Protein AF-A0A520EAV4-F1 (afdb_monomer_lite)

Structure (mmCIF, N/CA/C/O backbone):
data_AF-A0A520EAV4-F1
#
_entry.id   AF-A0A520EAV4-F1
#
loop_
_atom_site.group_PDB
_atom_site.id
_atom_site.type_symbol
_atom_site.label_atom_id
_atom_site.label_alt_id
_atom_site.label_comp_id
_atom_site.label_asym_id
_atom_site.label_entity_id
_atom_site.label_seq_id
_atom_site.pdbx_PDB_ins_code
_atom_site.Cartn_x
_atom_site.Cartn_y
_atom_site.Cartn_z
_atom_site.occupancy
_atom_site.B_iso_or_equiv
_atom_site.auth_seq_id
_atom_site.auth_comp_id
_atom_site.auth_asym_id
_atom_site.auth_atom_id
_atom_site.pdbx_PDB_model_num
ATOM 1 N N . MET A 1 1 ? 27.859 -7.052 -33.967 1.00 74.56 1 MET A N 1
ATOM 2 C CA . MET A 1 1 ? 26.378 -7.031 -34.036 1.00 74.56 1 MET A CA 1
ATOM 3 C C . MET A 1 1 ? 25.723 -7.873 -32.934 1.00 74.56 1 MET A C 1
ATOM 5 O O . MET A 1 1 ? 24.932 -7.326 -32.179 1.00 74.56 1 MET A O 1
ATOM 9 N N . LEU A 1 2 ? 26.085 -9.155 -32.770 1.00 87.81 2 LEU A N 1
ATOM 10 C CA . LEU A 1 2 ? 25.495 -10.058 -31.758 1.00 87.81 2 LEU A CA 1
ATOM 11 C C . LEU A 1 2 ? 25.690 -9.606 -30.296 1.00 87.81 2 LEU A C 1
ATOM 13 O O . LEU A 1 2 ? 24.775 -9.722 -29.490 1.00 87.81 2 LEU A O 1
ATOM 17 N N . LEU A 1 3 ? 26.847 -9.028 -29.964 1.00 89.19 3 LEU A N 1
ATOM 18 C CA . LEU A 1 3 ? 27.148 -8.566 -28.602 1.00 89.19 3 LEU A CA 1
ATOM 19 C C . LEU A 1 3 ? 26.248 -7.395 -28.158 1.00 89.19 3 LEU A C 1
ATOM 21 O O . LEU A 1 3 ? 25.833 -7.323 -27.007 1.00 89.19 3 LEU A O 1
ATOM 25 N N . ILE A 1 4 ? 25.877 -6.522 -29.099 1.00 91.44 4 ILE A N 1
ATOM 26 C CA . ILE A 1 4 ? 24.958 -5.400 -28.856 1.00 91.44 4 ILE A CA 1
ATOM 27 C C . ILE A 1 4 ? 23.531 -5.921 -28.643 1.00 91.44 4 ILE A C 1
ATOM 29 O O . ILE A 1 4 ? 22.857 -5.495 -27.709 1.00 91.44 4 ILE A O 1
ATOM 33 N N . LEU A 1 5 ? 23.091 -6.891 -29.455 1.00 91.25 5 LEU A N 1
ATOM 34 C CA . LEU A 1 5 ? 21.787 -7.545 -29.289 1.00 91.25 5 LEU A CA 1
ATOM 35 C C . LEU A 1 5 ? 21.658 -8.227 -27.920 1.00 91.25 5 LEU A C 1
ATOM 37 O O . LEU A 1 5 ? 20.616 -8.120 -27.279 1.00 91.25 5 LEU A O 1
ATOM 41 N N . PHE A 1 6 ? 22.726 -8.870 -27.444 1.00 93.19 6 PHE A N 1
ATOM 42 C CA . PHE A 1 6 ? 22.746 -9.516 -26.133 1.00 93.19 6 PHE A CA 1
ATOM 43 C C . PHE A 1 6 ? 22.601 -8.510 -24.978 1.00 93.19 6 PHE A C 1
ATOM 45 O O . PHE A 1 6 ? 21.809 -8.726 -24.062 1.00 93.19 6 PHE A O 1
ATOM 52 N N . ILE A 1 7 ? 23.295 -7.369 -25.050 1.00 91.94 7 ILE A N 1
ATOM 53 C CA . ILE A 1 7 ? 23.176 -6.295 -24.049 1.00 91.94 7 ILE A CA 1
ATOM 54 C C . ILE A 1 7 ? 21.756 -5.710 -24.038 1.00 91.94 7 ILE A C 1
ATOM 56 O O . ILE A 1 7 ? 21.169 -5.537 -22.969 1.00 91.94 7 ILE A O 1
ATOM 60 N N . ILE A 1 8 ? 21.172 -5.460 -25.214 1.00 92.94 8 ILE A N 1
ATOM 61 C CA . ILE A 1 8 ? 19.794 -4.961 -25.334 1.00 92.94 8 ILE A CA 1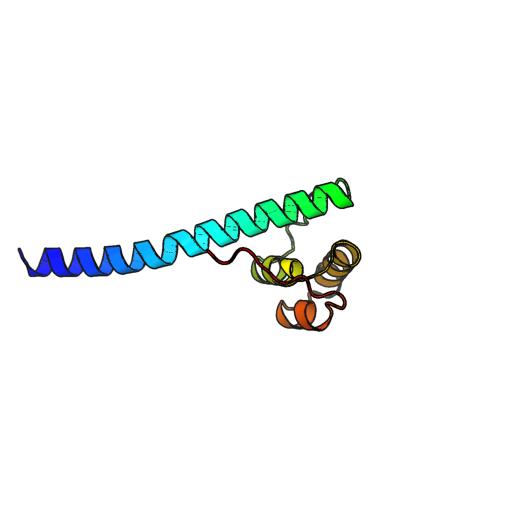
ATOM 62 C C . ILE A 1 8 ? 18.796 -5.965 -24.736 1.00 92.94 8 ILE A C 1
ATOM 64 O O . ILE A 1 8 ? 17.886 -5.558 -24.013 1.00 92.94 8 ILE A O 1
ATOM 68 N N . ALA A 1 9 ? 18.981 -7.267 -24.972 1.00 90.19 9 ALA A N 1
ATOM 69 C CA . ALA A 1 9 ? 18.121 -8.311 -24.415 1.00 90.19 9 ALA A CA 1
ATOM 70 C C . ALA A 1 9 ? 18.173 -8.363 -22.877 1.00 90.19 9 ALA A C 1
ATOM 72 O O . ALA A 1 9 ? 17.130 -8.487 -22.235 1.00 90.19 9 ALA A O 1
ATOM 73 N N . ILE A 1 10 ? 19.357 -8.202 -22.272 1.00 90.00 10 ILE A N 1
ATOM 74 C CA . ILE A 1 10 ? 19.508 -8.142 -20.807 1.00 90.00 10 ILE A CA 1
ATOM 75 C C . ILE A 1 10 ? 18.784 -6.919 -20.232 1.00 90.00 10 ILE A C 1
ATOM 77 O O . ILE A 1 10 ? 18.067 -7.036 -19.236 1.00 90.00 10 ILE A O 1
ATOM 81 N N . ILE A 1 11 ? 18.939 -5.753 -20.863 1.00 88.81 11 ILE A N 1
ATOM 82 C CA . ILE A 1 11 ? 18.275 -4.517 -20.429 1.00 88.81 11 ILE A CA 1
ATOM 83 C C . ILE A 1 11 ? 16.749 -4.660 -20.536 1.00 88.81 11 ILE A C 1
ATOM 85 O O . ILE A 1 11 ? 16.033 -4.329 -19.588 1.00 88.81 11 ILE A O 1
ATOM 89 N N . LEU A 1 12 ? 16.241 -5.205 -21.648 1.00 89.19 12 LEU A N 1
ATOM 90 C CA . LEU A 1 12 ? 14.811 -5.472 -21.832 1.00 89.19 12 LEU A CA 1
ATOM 91 C C . LEU A 1 12 ? 14.270 -6.438 -20.776 1.00 89.19 12 LEU A C 1
ATOM 93 O O . LEU A 1 12 ? 13.232 -6.159 -20.178 1.00 89.19 12 LEU A O 1
ATOM 97 N N . PHE A 1 13 ? 14.985 -7.529 -20.495 1.00 87.31 13 PHE A N 1
ATOM 98 C CA . PHE A 1 13 ? 14.594 -8.492 -19.466 1.00 87.31 13 PHE A CA 1
ATOM 99 C C . PHE A 1 13 ? 14.449 -7.832 -18.087 1.00 87.31 13 PHE A C 1
ATOM 101 O O . PHE A 1 13 ? 13.462 -8.055 -17.380 1.00 87.31 13 PHE A O 1
ATOM 108 N N . TRP A 1 14 ? 15.394 -6.961 -17.725 1.00 83.56 14 TRP A N 1
ATOM 109 C CA . TRP A 1 14 ? 15.325 -6.193 -16.483 1.00 83.56 14 TRP A CA 1
ATOM 110 C C . TRP A 1 14 ? 14.112 -5.261 -16.437 1.00 83.56 14 TRP A C 1
ATOM 112 O O . TRP A 1 14 ? 13.391 -5.231 -15.436 1.00 83.56 14 TRP A O 1
ATOM 122 N N . TYR A 1 15 ? 13.849 -4.523 -17.515 1.00 81.19 15 TYR A N 1
ATOM 123 C CA . TYR A 1 15 ? 12.731 -3.586 -17.561 1.00 81.19 15 TYR A CA 1
ATOM 124 C C . TYR A 1 15 ? 11.368 -4.280 -17.528 1.00 81.19 15 TYR A C 1
ATOM 126 O O . TYR A 1 15 ? 10.507 -3.872 -16.745 1.00 81.19 15 TYR A O 1
ATOM 134 N N . VAL A 1 16 ? 11.186 -5.356 -18.297 1.00 83.25 16 VAL A N 1
ATOM 135 C CA . VAL A 1 16 ? 9.937 -6.137 -18.320 1.00 83.25 16 VAL A CA 1
ATOM 136 C C . VAL A 1 16 ? 9.586 -6.666 -16.928 1.00 83.25 16 VAL A C 1
ATOM 138 O O . VAL A 1 16 ? 8.414 -6.712 -16.573 1.00 83.25 16 VAL A O 1
ATOM 141 N N . ARG A 1 17 ? 10.581 -6.987 -16.093 1.00 80.31 17 ARG A N 1
ATOM 142 C CA . ARG A 1 17 ? 10.345 -7.450 -14.718 1.00 80.31 17 ARG A CA 1
ATOM 143 C C . ARG A 1 17 ? 10.039 -6.322 -13.726 1.00 80.31 17 ARG A C 1
ATOM 145 O O . ARG A 1 17 ? 9.293 -6.530 -12.774 1.00 80.31 17 ARG A O 1
ATOM 152 N N . GLN A 1 18 ? 10.613 -5.133 -13.915 1.00 76.88 18 GLN A N 1
ATOM 153 C CA . GLN A 1 18 ? 10.507 -4.018 -12.960 1.00 76.88 18 GLN A CA 1
ATOM 154 C C . GLN A 1 18 ? 9.279 -3.125 -13.185 1.00 76.88 18 GLN A C 1
ATOM 156 O O . GLN A 1 18 ? 8.721 -2.581 -12.228 1.00 76.88 18 GLN A O 1
ATOM 161 N N . PHE A 1 19 ? 8.852 -2.943 -14.436 1.00 76.44 19 PHE A N 1
ATOM 162 C CA . PHE A 1 19 ? 7.718 -2.075 -14.765 1.00 76.44 19 PHE A CA 1
ATOM 163 C C . PHE A 1 19 ? 6.373 -2.537 -14.171 1.00 76.44 19 PHE A C 1
ATOM 165 O O . PHE A 1 19 ? 5.687 -1.687 -13.593 1.00 76.44 19 PHE A O 1
ATOM 172 N N . PRO A 1 20 ? 5.993 -3.831 -14.239 1.00 78.50 20 PRO A N 1
ATOM 173 C CA . PRO A 1 20 ? 4.712 -4.306 -13.717 1.00 78.50 20 PRO A CA 1
ATOM 174 C C . PRO A 1 20 ? 4.582 -4.105 -12.208 1.00 78.50 20 PRO A C 1
ATOM 176 O O . PRO A 1 20 ? 3.546 -3.647 -11.742 1.00 78.50 20 PRO A O 1
ATOM 179 N N . LEU A 1 21 ? 5.660 -4.340 -11.452 1.00 77.19 21 LEU A N 1
ATOM 180 C CA . LEU A 1 21 ? 5.683 -4.166 -9.994 1.00 77.19 21 LEU A CA 1
ATOM 181 C C . LEU A 1 21 ? 5.420 -2.707 -9.595 1.00 77.19 21 LEU A C 1
ATOM 183 O O . LEU A 1 21 ? 4.591 -2.418 -8.736 1.00 77.19 21 LEU A O 1
ATOM 187 N N . LYS A 1 22 ? 6.058 -1.755 -10.286 1.00 79.88 22 LYS A N 1
ATOM 188 C CA . LYS A 1 22 ? 5.828 -0.319 -10.053 1.00 79.88 22 LYS A CA 1
ATOM 189 C C . LYS A 1 22 ? 4.436 0.137 -10.490 1.00 79.88 22 LYS A C 1
ATOM 191 O O . LYS A 1 22 ? 3.915 1.117 -9.954 1.00 79.88 22 LYS A O 1
ATOM 196 N N . ALA A 1 23 ? 3.856 -0.501 -11.506 1.00 82.69 23 ALA A N 1
ATOM 197 C CA . ALA A 1 23 ? 2.478 -0.246 -11.906 1.00 82.69 23 ALA A CA 1
ATOM 198 C C . ALA A 1 23 ? 1.502 -0.779 -10.846 1.00 82.69 23 ALA A C 1
ATOM 200 O O . ALA A 1 23 ? 0.648 -0.013 -10.406 1.00 82.69 23 ALA A O 1
ATOM 201 N N . GLN A 1 24 ? 1.706 -2.005 -10.355 1.00 81.75 24 GLN A N 1
ATOM 202 C CA . GLN A 1 24 ? 0.925 -2.591 -9.262 1.00 81.75 24 GLN A CA 1
ATOM 203 C C . GLN A 1 24 ? 0.958 -1.728 -8.002 1.00 81.75 24 GLN A C 1
ATOM 205 O O . GLN A 1 24 ? -0.099 -1.393 -7.486 1.00 81.75 24 GLN A O 1
ATOM 210 N N . ASP A 1 25 ? 2.126 -1.264 -7.551 1.00 84.88 25 ASP A N 1
ATOM 211 C CA . ASP A 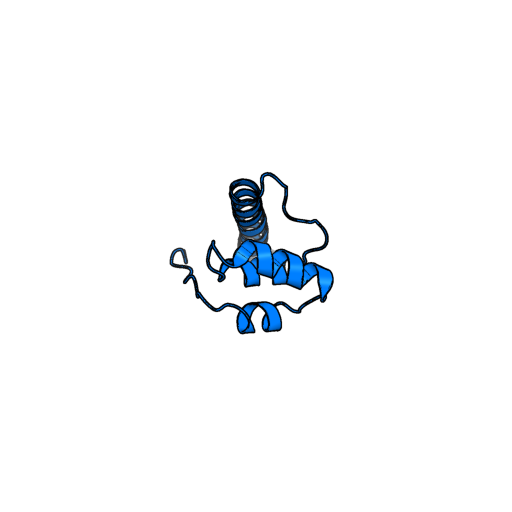1 25 ? 2.218 -0.395 -6.366 1.00 84.88 25 ASP A CA 1
ATOM 212 C C . ASP A 1 25 ? 1.368 0.882 -6.486 1.00 84.88 25 ASP A C 1
ATOM 214 O O . ASP A 1 25 ? 0.852 1.406 -5.496 1.00 84.88 25 ASP A O 1
ATOM 218 N N . ARG A 1 26 ? 1.251 1.427 -7.705 1.00 85.81 26 ARG A N 1
ATOM 219 C CA . ARG A 1 26 ? 0.417 2.606 -7.978 1.00 85.81 26 ARG A CA 1
ATOM 220 C C . ARG A 1 26 ? -1.066 2.255 -7.968 1.00 85.81 26 ARG A C 1
ATOM 222 O O . ARG A 1 26 ? -1.839 3.029 -7.412 1.00 85.81 26 ARG A O 1
ATOM 229 N N . VAL A 1 27 ? -1.432 1.111 -8.542 1.00 87.75 27 VAL A N 1
ATOM 230 C CA . VAL A 1 27 ? -2.805 0.588 -8.525 1.00 87.75 27 VAL A CA 1
ATOM 231 C C . VAL A 1 27 ? -3.248 0.312 -7.090 1.00 87.75 27 VAL A C 1
ATOM 233 O O . VAL A 1 27 ? -4.242 0.885 -6.666 1.00 87.75 27 VAL A O 1
ATOM 236 N N . ILE A 1 28 ? -2.446 -0.410 -6.298 1.00 86.50 28 ILE A N 1
ATOM 237 C CA . ILE A 1 28 ? -2.725 -0.692 -4.879 1.00 86.50 28 ILE A CA 1
ATOM 238 C C . ILE A 1 28 ? -2.956 0.610 -4.108 1.00 86.50 28 ILE A C 1
ATOM 240 O O . ILE A 1 28 ? -3.907 0.733 -3.344 1.00 86.50 28 ILE A O 1
ATOM 244 N N . ARG A 1 29 ? -2.114 1.630 -4.323 1.00 89.06 29 ARG A N 1
ATOM 245 C CA . ARG A 1 29 ? -2.313 2.931 -3.672 1.00 89.06 29 ARG A CA 1
ATOM 246 C C . ARG A 1 29 ? -3.629 3.593 -4.079 1.00 89.06 29 ARG A C 1
ATOM 248 O O . ARG A 1 29 ? -4.248 4.236 -3.238 1.00 89.06 29 ARG A O 1
ATOM 255 N N . ALA A 1 30 ? -4.020 3.501 -5.347 1.00 88.88 30 ALA A N 1
ATOM 256 C CA . ALA A 1 30 ? -5.271 4.076 -5.828 1.00 88.88 30 ALA A CA 1
ATOM 257 C C . ALA A 1 30 ? -6.491 3.331 -5.262 1.00 88.88 30 ALA A C 1
ATOM 259 O O . ALA A 1 30 ? -7.425 3.984 -4.804 1.00 88.88 30 ALA A O 1
ATOM 260 N N . GLU A 1 31 ? -6.447 1.998 -5.229 1.00 90.00 31 GLU A N 1
ATOM 261 C CA . GLU A 1 31 ? -7.489 1.135 -4.661 1.00 90.00 31 GLU A CA 1
ATOM 262 C C . GLU A 1 31 ? -7.683 1.390 -3.166 1.00 90.00 31 GLU A C 1
ATOM 264 O O . GLU A 1 31 ? -8.794 1.695 -2.737 1.00 90.00 31 GLU A O 1
ATOM 269 N N . GLU A 1 32 ? -6.605 1.364 -2.374 1.00 90.44 32 GLU A N 1
ATOM 270 C CA . GLU A 1 32 ? -6.696 1.639 -0.935 1.00 90.44 32 GLU A CA 1
ATOM 271 C C . GLU A 1 32 ? -7.146 3.078 -0.664 1.00 90.44 32 GLU A C 1
ATOM 273 O O . GLU A 1 32 ? -7.895 3.331 0.278 1.00 90.44 32 GLU A O 1
ATOM 278 N N . ASN A 1 33 ? -6.741 4.038 -1.501 1.00 90.69 33 ASN A N 1
ATOM 279 C CA . ASN A 1 33 ? -7.202 5.418 -1.380 1.00 90.69 33 ASN A CA 1
ATOM 280 C C . ASN A 1 33 ? -8.703 5.552 -1.655 1.00 90.69 33 ASN A C 1
ATOM 282 O O . ASN A 1 33 ? -9.392 6.267 -0.931 1.00 90.69 33 ASN A O 1
ATOM 286 N N . LEU A 1 34 ? -9.216 4.845 -2.663 1.00 90.56 34 LEU A N 1
ATOM 287 C CA . LEU A 1 34 ? -10.645 4.791 -2.957 1.00 90.56 34 LEU A CA 1
ATOM 288 C C . LEU A 1 34 ? -11.413 4.113 -1.819 1.00 90.56 34 LEU A C 1
ATOM 290 O O . LEU A 1 34 ? -12.442 4.627 -1.390 1.00 90.56 34 LEU A O 1
ATOM 294 N N . ARG A 1 35 ? -10.888 3.009 -1.281 1.00 89.94 35 ARG A N 1
ATOM 295 C CA . ARG A 1 35 ? -11.456 2.308 -0.123 1.00 89.94 35 ARG A CA 1
ATOM 296 C C . ARG A 1 35 ? -11.535 3.217 1.104 1.00 89.94 35 ARG A C 1
ATOM 298 O O . ARG A 1 35 ? -12.597 3.340 1.707 1.00 89.94 35 ARG A O 1
ATOM 305 N N . TYR A 1 36 ? -10.446 3.910 1.437 1.00 90.62 36 TYR A N 1
ATOM 306 C CA . TYR A 1 36 ? -10.418 4.867 2.547 1.00 90.62 36 TYR A CA 1
ATOM 307 C C . TYR A 1 36 ? -11.402 6.020 2.332 1.00 90.62 36 TYR A C 1
ATOM 309 O O . TYR A 1 36 ? -12.115 6.404 3.260 1.00 90.62 36 TYR A O 1
ATOM 317 N N . TYR A 1 37 ? -11.497 6.519 1.099 1.00 90.88 37 TYR A N 1
ATOM 318 C CA . TYR A 1 37 ? -12.451 7.557 0.727 1.00 90.88 37 TYR A CA 1
ATOM 319 C C . TYR A 1 37 ? -13.902 7.090 0.854 1.00 90.88 37 TYR A C 1
ATOM 321 O O . TYR A 1 37 ? -14.727 7.820 1.393 1.00 90.88 37 TYR A O 1
ATOM 329 N N . SER A 1 38 ? -14.212 5.859 0.448 1.00 89.44 38 SER A N 1
ATOM 330 C CA . SER A 1 38 ? -15.551 5.284 0.599 1.00 89.44 38 SER A CA 1
ATOM 331 C C . SER A 1 38 ? -15.967 5.121 2.063 1.00 89.44 38 SER A C 1
ATOM 333 O O . SER A 1 38 ? -17.153 5.217 2.361 1.00 89.44 38 SER A O 1
ATOM 335 N N . LEU A 1 39 ? -15.016 4.858 2.967 1.00 87.75 39 LEU A N 1
ATOM 336 C CA . LEU A 1 39 ? -15.290 4.638 4.391 1.00 87.75 39 LEU A CA 1
ATOM 337 C C . LEU A 1 39 ? -15.332 5.939 5.206 1.00 87.75 39 LEU A C 1
ATOM 339 O O . LEU A 1 39 ? -16.100 6.043 6.156 1.00 87.75 39 LEU A O 1
ATOM 343 N N . THR A 1 40 ? -14.505 6.929 4.862 1.00 88.75 40 THR A N 1
ATOM 344 C CA . THR A 1 40 ? -14.310 8.142 5.685 1.00 88.75 40 THR A CA 1
ATOM 345 C C . THR A 1 40 ? -14.711 9.447 4.999 1.00 88.75 40 THR A C 1
ATOM 347 O O . THR A 1 40 ? -14.760 10.492 5.647 1.00 88.75 40 THR A O 1
ATOM 350 N N . GLY A 1 41 ? -14.936 9.425 3.683 1.00 88.12 41 GLY A N 1
ATOM 351 C CA . GLY A 1 41 ? -15.118 10.622 2.857 1.00 88.12 41 GLY A CA 1
ATOM 352 C C . GLY A 1 41 ? -13.847 11.461 2.672 1.00 88.12 41 GLY A C 1
ATOM 353 O O . GLY A 1 41 ? -13.914 12.565 2.132 1.00 88.12 41 GLY A O 1
ATOM 354 N N . LYS A 1 42 ? -12.682 10.979 3.128 1.00 87.75 42 LYS A N 1
ATOM 355 C CA . LYS A 1 42 ? -11.395 11.684 3.046 1.00 87.75 42 LYS A CA 1
ATOM 356 C C . LYS A 1 42 ? -10.391 10.895 2.223 1.00 87.75 42 LYS A C 1
ATOM 358 O O . LYS A 1 42 ? -10.474 9.680 2.102 1.00 87.75 42 LYS A O 1
ATOM 363 N N . PHE A 1 43 ? -9.423 11.597 1.645 1.00 87.12 43 PHE A N 1
ATOM 364 C CA . PHE A 1 43 ? -8.315 10.937 0.965 1.00 87.12 43 PHE A CA 1
ATOM 365 C C . PHE A 1 43 ? -7.328 10.341 1.962 1.00 87.12 43 PHE A C 1
ATOM 367 O O . PHE A 1 43 ? -7.120 10.868 3.056 1.00 87.12 43 PHE A O 1
ATOM 374 N N . LEU A 1 44 ? -6.691 9.257 1.535 1.00 87.69 44 LEU A N 1
ATOM 375 C CA . LEU A 1 44 ? -5.704 8.529 2.305 1.00 87.69 44 LEU A CA 1
ATOM 376 C C . LEU A 1 44 ? -4.490 9.440 2.570 1.00 87.69 44 LEU A C 1
ATOM 378 O O . LEU A 1 44 ? -3.951 10.056 1.637 1.00 87.69 44 LEU A O 1
ATOM 382 N N . PRO A 1 45 ? -4.068 9.574 3.835 1.00 86.31 45 PRO A N 1
ATOM 383 C CA . PRO A 1 45 ? -3.073 10.556 4.240 1.00 86.31 45 PRO A CA 1
ATOM 384 C C . PRO A 1 45 ? -1.729 10.319 3.551 1.00 86.31 45 PRO A C 1
ATOM 386 O O . PRO A 1 45 ? -1.248 9.193 3.407 1.00 86.31 45 PRO A O 1
ATOM 389 N N . ARG A 1 46 ? -1.095 11.413 3.113 1.00 84.94 46 ARG A N 1
ATOM 390 C CA . ARG A 1 46 ? 0.160 11.368 2.339 1.00 84.94 46 ARG A CA 1
ATOM 391 C C . ARG A 1 46 ? 1.368 10.902 3.154 1.00 84.94 46 ARG A C 1
ATOM 393 O O . ARG A 1 46 ? 2.381 10.549 2.558 1.00 84.94 46 ARG A O 1
ATOM 400 N N . GLU A 1 47 ? 1.240 10.896 4.475 1.00 86.62 47 GLU A N 1
ATOM 401 C CA . GLU A 1 47 ? 2.252 10.468 5.445 1.00 86.62 47 GLU A CA 1
ATOM 402 C C . GLU A 1 47 ? 2.507 8.954 5.396 1.00 86.62 47 GLU A C 1
ATOM 404 O O . GLU A 1 47 ? 3.594 8.496 5.750 1.00 86.62 47 GLU A O 1
ATOM 409 N N . LEU A 1 48 ? 1.544 8.174 4.889 1.00 87.62 48 LEU A N 1
ATOM 410 C CA . LEU A 1 48 ? 1.687 6.731 4.748 1.00 87.62 48 LEU A CA 1
ATOM 411 C C . LEU A 1 48 ? 2.676 6.361 3.636 1.00 87.62 48 LEU A C 1
ATOM 413 O O . LEU A 1 48 ? 2.557 6.742 2.464 1.00 87.62 48 LEU A O 1
ATOM 417 N N . ARG A 1 49 ? 3.651 5.533 4.007 1.00 88.88 49 ARG A N 1
ATOM 418 C CA . ARG A 1 49 ? 4.620 4.922 3.096 1.00 88.88 49 ARG A CA 1
ATOM 419 C C . ARG A 1 49 ? 3.940 3.835 2.268 1.00 88.88 49 ARG A C 1
ATOM 421 O O . ARG A 1 49 ? 3.060 3.127 2.749 1.00 88.88 49 ARG A O 1
ATOM 428 N N . LYS A 1 50 ? 4.424 3.609 1.042 1.00 87.62 50 LYS A N 1
ATOM 429 C CA . LYS A 1 50 ? 3.900 2.549 0.154 1.00 87.62 50 LYS A CA 1
ATOM 430 C C . LYS A 1 50 ? 3.869 1.171 0.824 1.00 87.62 50 LYS A C 1
ATOM 432 O O . LYS A 1 50 ? 2.885 0.457 0.701 1.00 87.62 50 LYS A O 1
ATOM 437 N N . SER A 1 51 ? 4.912 0.823 1.577 1.00 87.69 51 SER A N 1
ATOM 438 C CA . SER A 1 51 ? 4.987 -0.452 2.298 1.00 87.69 51 SER A CA 1
ATOM 439 C C . SER A 1 51 ? 3.917 -0.599 3.385 1.00 87.69 51 SER A C 1
ATOM 441 O O . SER A 1 51 ? 3.426 -1.705 3.595 1.00 87.69 51 SER A O 1
ATOM 443 N N . GLN A 1 52 ? 3.534 0.496 4.052 1.00 90.12 52 GLN A N 1
ATOM 444 C CA . GLN A 1 52 ? 2.438 0.503 5.024 1.00 90.12 52 GLN A CA 1
ATOM 445 C C . GLN A 1 52 ? 1.090 0.334 4.316 1.00 90.12 52 GLN A C 1
ATOM 447 O O . GLN A 1 52 ? 0.285 -0.473 4.756 1.00 90.12 52 GLN A O 1
ATOM 452 N N . ILE A 1 53 ? 0.875 1.010 3.182 1.00 90.19 53 ILE A N 1
ATOM 453 C CA . ILE A 1 53 ? -0.349 0.867 2.370 1.00 90.19 53 ILE A CA 1
ATOM 454 C C . ILE A 1 53 ? -0.527 -0.589 1.908 1.00 90.19 53 ILE A C 1
ATOM 456 O O . ILE A 1 53 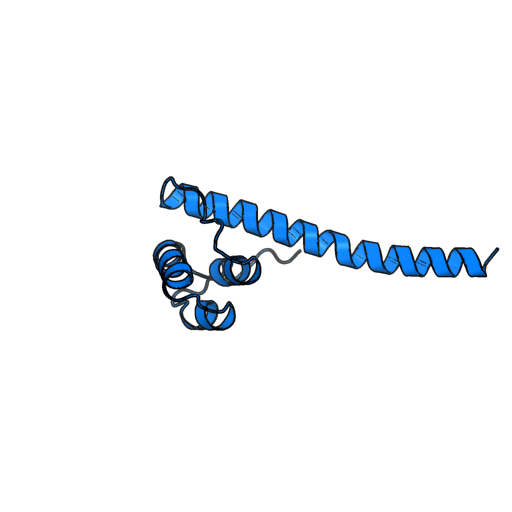? -1.594 -1.170 2.075 1.00 90.19 53 ILE A O 1
ATOM 460 N N . ILE A 1 54 ? 0.545 -1.221 1.419 1.00 88.62 54 ILE A N 1
ATOM 461 C CA . ILE A 1 54 ? 0.530 -2.639 1.024 1.00 88.62 54 ILE A CA 1
ATOM 462 C C . ILE A 1 54 ? 0.223 -3.556 2.223 1.00 88.62 54 ILE A C 1
ATOM 464 O O . ILE A 1 54 ? -0.419 -4.591 2.058 1.00 88.62 54 ILE A O 1
ATOM 468 N N . ALA A 1 55 ? 0.676 -3.208 3.432 1.00 90.38 55 ALA A N 1
ATOM 469 C CA . ALA A 1 55 ? 0.338 -3.953 4.644 1.00 90.38 55 ALA A CA 1
ATOM 470 C C . ALA A 1 55 ? -1.136 -3.778 5.045 1.00 90.38 55 ALA A C 1
ATOM 472 O O . ALA A 1 55 ? -1.789 -4.767 5.370 1.00 90.38 55 ALA A O 1
ATOM 473 N N . LEU A 1 56 ? -1.660 -2.552 4.968 1.00 90.50 56 LEU A N 1
ATOM 474 C CA . LEU A 1 56 ? -3.048 -2.216 5.294 1.00 90.50 56 LEU A CA 1
ATOM 475 C C . LEU A 1 56 ? -4.058 -2.898 4.362 1.00 90.50 56 LEU A C 1
ATOM 477 O O . LEU A 1 56 ? -5.158 -3.217 4.809 1.00 90.50 56 LEU A O 1
ATOM 481 N N . ARG A 1 57 ? -3.680 -3.219 3.118 1.00 89.25 57 ARG A N 1
ATOM 482 C CA . ARG A 1 57 ? -4.528 -3.991 2.190 1.00 89.25 57 ARG A CA 1
ATOM 483 C C . ARG A 1 57 ? -5.041 -5.309 2.786 1.00 89.25 57 ARG A C 1
ATOM 485 O O . ARG A 1 57 ? -6.131 -5.755 2.449 1.00 89.25 57 ARG A O 1
ATOM 492 N N . PHE A 1 58 ? -4.269 -5.937 3.675 1.00 88.50 58 PHE A N 1
ATOM 493 C CA . PHE A 1 58 ? -4.649 -7.206 4.308 1.00 88.50 58 PHE A CA 1
ATOM 494 C C . PHE A 1 58 ? -5.598 -7.047 5.503 1.00 88.50 58 PHE A C 1
ATOM 496 O O . PHE A 1 58 ? -6.057 -8.053 6.035 1.00 88.50 58 PHE A O 1
ATOM 503 N N . SER A 1 59 ? -5.889 -5.820 5.936 1.00 90.81 59 SER A N 1
ATOM 504 C CA . SER A 1 59 ? -6.843 -5.565 7.021 1.00 90.81 59 SER A CA 1
ATOM 505 C C . SER A 1 59 ? -8.290 -5.574 6.529 1.00 90.81 59 SER A C 1
ATOM 507 O O . SER A 1 59 ? -8.558 -5.219 5.377 1.00 90.81 59 SER A O 1
ATOM 509 N N . GLY A 1 60 ? -9.226 -5.971 7.393 1.00 87.00 60 GLY A N 1
ATOM 510 C CA . GLY A 1 60 ? -10.666 -5.897 7.126 1.00 87.00 60 GLY A CA 1
ATOM 511 C C . GLY A 1 60 ? -11.193 -4.456 7.105 1.00 87.00 60 GLY A C 1
ATOM 512 O O . GLY A 1 60 ? -10.572 -3.557 7.663 1.00 87.00 60 GLY A O 1
ATOM 513 N N . ASP A 1 61 ? -12.338 -4.218 6.454 1.00 84.94 61 ASP A N 1
ATOM 514 C CA . ASP A 1 61 ? -12.905 -2.863 6.277 1.00 84.94 61 ASP A CA 1
ATOM 515 C C . ASP A 1 61 ? -13.243 -2.171 7.610 1.00 84.94 61 ASP A C 1
ATOM 517 O O . ASP A 1 61 ? -13.076 -0.960 7.730 1.00 84.94 61 ASP A O 1
ATOM 521 N N . GLU A 1 62 ? -13.644 -2.945 8.621 1.00 85.19 62 GLU A N 1
ATOM 522 C CA . GLU A 1 62 ? -14.027 -2.450 9.951 1.00 85.19 62 GLU A CA 1
ATOM 523 C C . GLU A 1 62 ? -12.843 -1.871 10.743 1.00 85.19 62 GLU A C 1
ATOM 525 O O . GLU A 1 62 ? -12.991 -0.870 11.437 1.00 85.19 62 GLU A O 1
ATOM 530 N N . GLU A 1 63 ? -11.654 -2.471 10.627 1.00 88.62 63 GLU A N 1
ATOM 531 C CA . GLU A 1 63 ? -10.452 -2.056 11.371 1.00 88.62 63 GLU A CA 1
ATOM 532 C C . GLU A 1 63 ? -9.489 -1.195 10.538 1.00 88.62 63 GLU A C 1
ATOM 534 O O . GLU A 1 63 ? -8.555 -0.602 11.078 1.00 88.62 63 GLU A O 1
ATOM 539 N N . PHE A 1 64 ? -9.711 -1.098 9.224 1.00 89.44 64 PHE A N 1
ATOM 540 C CA . PHE A 1 64 ? -8.825 -0.404 8.290 1.00 89.44 64 PHE A CA 1
ATOM 541 C C . PHE A 1 64 ? -8.616 1.071 8.655 1.00 89.44 64 PHE A C 1
ATOM 543 O O . PHE A 1 64 ? -7.478 1.538 8.709 1.00 89.44 64 PHE A O 1
ATOM 550 N N . VAL A 1 65 ? -9.696 1.804 8.946 1.00 89.69 65 VAL A N 1
ATOM 551 C CA . VAL A 1 65 ? -9.621 3.238 9.282 1.00 89.69 65 VAL A CA 1
ATOM 552 C C . VAL A 1 65 ? -8.870 3.457 10.598 1.00 89.69 65 VAL A C 1
ATOM 554 O O . VAL A 1 65 ? -7.991 4.314 10.671 1.00 89.69 65 VAL A O 1
ATOM 557 N N . GLU A 1 66 ? -9.147 2.641 11.618 1.00 91.06 66 GLU A N 1
ATOM 558 C CA . GLU A 1 66 ? -8.441 2.728 12.900 1.00 91.06 66 GLU A CA 1
ATOM 559 C C . GLU A 1 66 ? -6.953 2.379 12.770 1.00 91.06 66 GLU A C 1
ATOM 561 O O . GLU A 1 66 ? -6.102 3.021 13.393 1.00 91.06 66 GLU A O 1
ATOM 566 N N . LEU A 1 67 ? -6.616 1.367 11.964 1.00 90.44 67 LEU A N 1
ATOM 567 C CA . LEU A 1 67 ? -5.232 0.970 11.708 1.00 90.44 67 LEU A CA 1
ATOM 568 C C . LEU A 1 67 ? -4.469 2.033 10.917 1.00 90.44 67 LEU A C 1
ATOM 570 O O . LEU A 1 67 ? -3.290 2.245 11.194 1.00 90.44 67 LEU A O 1
ATOM 574 N N . VAL A 1 68 ? -5.124 2.731 9.985 1.00 90.56 68 VAL A N 1
ATOM 575 C CA . VAL A 1 68 ? -4.554 3.896 9.289 1.00 90.56 68 VAL A CA 1
ATOM 576 C C . VAL A 1 68 ? -4.175 4.984 10.293 1.00 90.56 68 VAL A C 1
ATOM 578 O O . VAL A 1 68 ? -3.026 5.431 10.305 1.00 90.56 68 VAL A O 1
ATOM 581 N N . ASP A 1 69 ? -5.091 5.354 11.188 1.00 90.19 69 ASP A N 1
ATOM 582 C CA . ASP A 1 69 ? -4.835 6.389 12.193 1.00 90.19 69 ASP A CA 1
ATOM 583 C C . ASP A 1 69 ? -3.721 5.987 13.170 1.00 90.19 69 ASP A C 1
ATOM 585 O O . ASP A 1 69 ? -2.859 6.804 13.509 1.00 90.19 69 ASP A O 1
ATOM 589 N N . LYS A 1 70 ? -3.687 4.719 13.599 1.00 90.31 70 LYS A N 1
ATOM 590 C CA . LYS A 1 70 ? -2.602 4.184 14.440 1.00 90.31 70 LYS A CA 1
ATOM 591 C C . LYS A 1 70 ? -1.267 4.154 13.702 1.00 90.31 70 LYS A C 1
ATOM 593 O O . LYS A 1 70 ? -0.244 4.504 14.286 1.00 90.31 70 LYS A O 1
ATOM 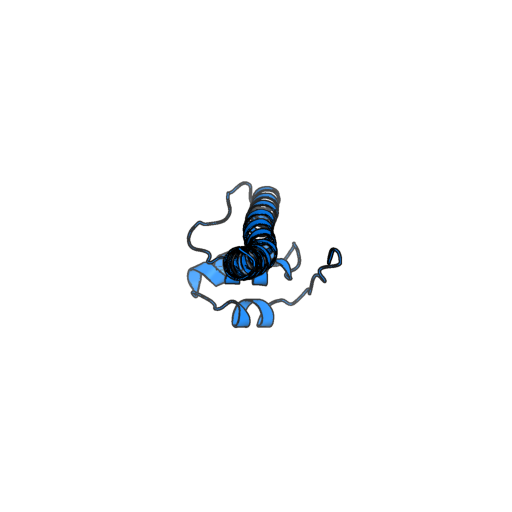598 N N . ALA A 1 71 ? -1.262 3.771 12.426 1.00 90.50 71 ALA A N 1
ATOM 599 C CA . ALA A 1 71 ? -0.050 3.725 11.616 1.00 90.50 71 ALA A CA 1
ATOM 600 C C . ALA A 1 71 ? 0.596 5.107 11.477 1.00 90.50 71 ALA A C 1
ATOM 602 O O . ALA A 1 71 ? 1.822 5.204 11.512 1.00 90.50 71 ALA A O 1
ATOM 603 N N . ILE A 1 72 ? -0.218 6.160 11.386 1.00 88.81 72 ILE A N 1
ATOM 604 C CA . ILE A 1 72 ? 0.242 7.550 11.335 1.00 88.81 72 ILE A CA 1
ATOM 605 C C . ILE A 1 72 ? 0.724 8.015 12.708 1.00 88.81 72 ILE A C 1
ATOM 607 O O . ILE A 1 72 ? 1.866 8.450 12.844 1.00 88.81 72 ILE A O 1
ATOM 611 N N . LYS A 1 73 ? -0.117 7.882 13.743 1.00 89.56 73 LYS A N 1
ATOM 612 C CA . LYS A 1 73 ? 0.184 8.385 15.093 1.00 89.56 73 LYS A CA 1
ATOM 613 C C . LYS A 1 73 ? 1.399 7.710 15.723 1.00 89.56 73 LYS A C 1
ATOM 615 O O . LYS A 1 73 ? 2.192 8.372 16.382 1.00 89.56 73 LYS A O 1
ATOM 620 N N . SER A 1 74 ? 1.541 6.401 15.534 1.00 87.94 74 SER A N 1
ATOM 621 C CA . SER A 1 74 ? 2.608 5.598 16.144 1.00 87.94 74 SER A CA 1
ATOM 622 C C . SER A 1 74 ? 3.739 5.255 15.173 1.00 87.94 74 SER A C 1
ATOM 624 O O . SER A 1 74 ? 4.641 4.510 15.546 1.00 87.94 74 SER A O 1
ATOM 626 N N . ASN A 1 75 ? 3.703 5.782 13.943 1.00 85.44 75 ASN A N 1
ATOM 627 C CA . ASN A 1 75 ? 4.710 5.557 12.900 1.00 85.44 75 ASN A CA 1
ATOM 628 C C . ASN A 1 75 ? 5.054 4.062 12.708 1.00 85.44 75 ASN A C 1
ATOM 630 O O . ASN A 1 75 ? 6.220 3.669 12.632 1.00 85.44 75 ASN A O 1
ATOM 634 N N . LEU A 1 76 ? 4.014 3.219 12.686 1.00 89.25 76 LEU A N 1
ATOM 635 C CA . LEU A 1 76 ? 4.142 1.758 12.704 1.00 89.25 76 LEU A CA 1
ATOM 636 C C . LEU A 1 76 ? 4.844 1.238 11.452 1.00 89.25 76 LEU A C 1
ATOM 638 O O . LEU A 1 76 ? 4.589 1.704 10.341 1.00 89.25 76 LEU A O 1
ATOM 642 N N . THR A 1 77 ? 5.674 0.206 11.580 1.00 90.56 77 THR A N 1
ATOM 643 C CA . THR A 1 77 ? 6.256 -0.422 10.391 1.00 90.56 77 THR A CA 1
ATOM 644 C C . THR A 1 77 ? 5.232 -1.317 9.688 1.00 90.56 77 THR A C 1
ATOM 646 O O . THR A 1 77 ? 4.251 -1.769 10.275 1.00 90.56 77 THR A O 1
ATOM 649 N N . ALA A 1 78 ? 5.465 -1.636 8.411 1.00 88.94 78 ALA A N 1
ATOM 650 C CA . ALA A 1 78 ? 4.605 -2.554 7.654 1.00 88.94 78 ALA A CA 1
ATOM 651 C C . ALA A 1 78 ? 4.459 -3.938 8.323 1.00 88.94 78 ALA A C 1
ATOM 653 O O . ALA A 1 78 ? 3.443 -4.609 8.147 1.00 88.94 78 ALA A O 1
ATOM 654 N N . LYS A 1 79 ? 5.471 -4.366 9.090 1.00 89.56 79 LYS A N 1
ATOM 655 C CA . LYS A 1 79 ? 5.437 -5.613 9.859 1.00 89.56 79 LYS A CA 1
ATOM 656 C C . LYS A 1 79 ? 4.494 -5.493 11.056 1.00 89.56 79 LYS A C 1
ATOM 658 O O . LYS A 1 79 ? 3.683 -6.389 11.265 1.00 89.56 79 LYS A O 1
ATOM 663 N N . ASP A 1 80 ? 4.565 -4.378 11.776 1.00 90.56 80 ASP A N 1
ATOM 664 C CA . ASP A 1 80 ? 3.718 -4.128 12.946 1.00 90.56 80 ASP A CA 1
ATOM 665 C C . ASP A 1 80 ? 2.251 -3.991 12.546 1.00 90.56 80 ASP A C 1
ATOM 667 O O . ASP A 1 80 ? 1.383 -4.544 13.212 1.00 90.56 80 ASP A O 1
ATOM 671 N N . ILE A 1 81 ? 1.977 -3.332 11.413 1.00 90.25 81 ILE A N 1
ATOM 672 C CA . ILE A 1 81 ? 0.623 -3.240 10.853 1.00 90.25 81 ILE A CA 1
ATOM 673 C C . ILE A 1 81 ? 0.067 -4.642 10.605 1.00 90.25 81 ILE A C 1
ATOM 675 O O . ILE A 1 81 ? -1.010 -4.955 11.094 1.00 90.25 81 ILE A O 1
ATOM 679 N N . LYS A 1 82 ? 0.819 -5.515 9.917 1.00 88.94 82 LYS A N 1
ATOM 680 C CA . LYS A 1 82 ? 0.387 -6.901 9.661 1.00 88.94 82 LYS A CA 1
ATOM 681 C C . LYS A 1 82 ? 0.163 -7.702 10.942 1.00 88.94 82 LYS A C 1
ATOM 683 O O . LYS A 1 82 ? -0.730 -8.537 10.963 1.00 88.94 82 LYS A O 1
ATOM 688 N N . ALA A 1 83 ? 0.959 -7.463 11.983 1.00 88.94 83 ALA A N 1
ATOM 689 C CA . ALA A 1 83 ? 0.800 -8.131 13.273 1.00 88.94 83 ALA A CA 1
ATOM 690 C C . ALA A 1 83 ? -0.446 -7.658 14.045 1.00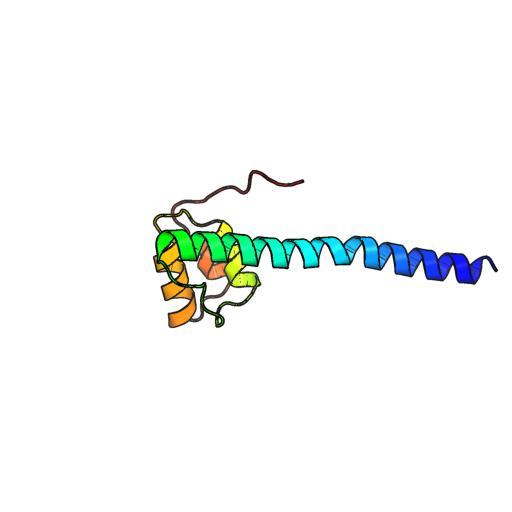 88.94 83 ALA A C 1
ATOM 692 O O . ALA A 1 83 ? -0.949 -8.393 14.888 1.00 88.94 83 ALA A O 1
ATOM 693 N N . GLN A 1 84 ? -0.934 -6.446 13.769 1.00 89.00 84 GLN A N 1
ATOM 694 C CA . GLN A 1 84 ? -2.116 -5.868 14.415 1.00 89.00 84 GLN A CA 1
ATOM 695 C C . GLN A 1 84 ? -3.431 -6.151 13.675 1.00 89.00 84 GLN A C 1
A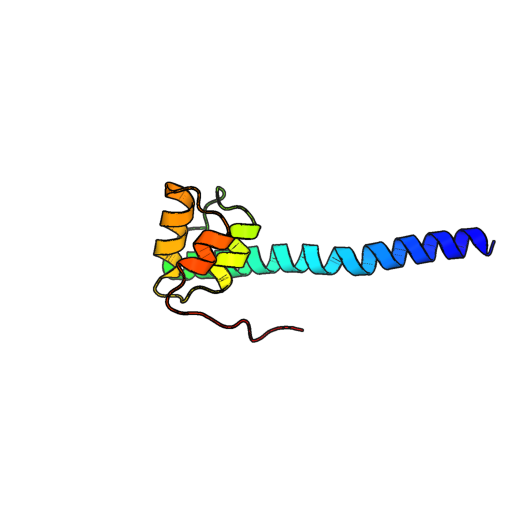TOM 697 O O . GLN A 1 84 ? -4.489 -5.869 14.233 1.00 89.00 84 GLN A O 1
ATOM 702 N N . VAL A 1 85 ? -3.382 -6.703 12.456 1.00 88.88 85 VAL A N 1
ATOM 703 C CA . VAL A 1 85 ? -4.576 -7.108 11.697 1.00 88.88 85 VAL A CA 1
ATOM 704 C C . VAL A 1 85 ? -5.293 -8.236 12.433 1.00 88.88 85 VAL A C 1
ATOM 706 O O . VAL A 1 85 ? -4.724 -9.314 12.613 1.00 88.88 85 VAL A O 1
ATOM 709 N N . LYS A 1 86 ? -6.548 -8.009 12.834 1.00 86.94 86 LYS A N 1
ATOM 710 C CA . LYS A 1 86 ? -7.384 -9.041 13.462 1.00 86.94 86 LYS A CA 1
ATOM 711 C C . LYS A 1 86 ? -8.193 -9.810 12.430 1.00 86.94 86 LYS A C 1
ATOM 713 O O . LYS A 1 86 ? -8.319 -11.027 12.545 1.00 86.94 86 LYS A O 1
ATOM 718 N N . ASN A 1 87 ? -8.734 -9.116 11.432 1.00 85.38 87 ASN A N 1
ATOM 719 C CA . ASN A 1 87 ? -9.529 -9.720 10.375 1.00 85.38 87 ASN A CA 1
ATOM 720 C C . ASN A 1 87 ? -8.715 -9.747 9.080 1.00 85.38 87 ASN A C 1
ATOM 722 O O . ASN A 1 87 ? -8.646 -8.770 8.333 1.00 85.38 87 ASN A O 1
ATOM 726 N N . TRP A 1 88 ? -8.050 -10.879 8.844 1.00 86.69 88 TRP A N 1
ATOM 727 C CA . TRP A 1 88 ? -7.160 -11.028 7.701 1.00 86.69 88 TRP A CA 1
ATOM 728 C C . TRP A 1 88 ? -7.943 -11.192 6.398 1.00 86.69 88 TRP A C 1
ATOM 730 O O . TRP A 1 88 ? -8.528 -12.241 6.120 1.00 86.69 88 TRP A O 1
ATOM 740 N N . ARG A 1 89 ? -7.866 -10.177 5.541 1.00 83.06 89 ARG A N 1
ATOM 741 C CA . ARG A 1 89 ? -8.392 -10.218 4.180 1.00 83.06 89 ARG A CA 1
ATOM 742 C C . ARG A 1 89 ? -7.349 -10.826 3.247 1.00 83.06 89 ARG A C 1
ATOM 744 O O . ARG A 1 89 ? -6.342 -10.198 2.912 1.00 83.06 89 ARG A O 1
ATOM 751 N N . ALA A 1 90 ? -7.581 -12.064 2.817 1.00 75.06 90 ALA A N 1
ATOM 752 C CA . ALA A 1 90 ? -6.731 -12.696 1.817 1.00 75.06 90 ALA A CA 1
ATOM 753 C C . ALA A 1 90 ? -6.850 -11.973 0.464 1.00 75.06 90 ALA A C 1
ATOM 755 O O . ALA A 1 90 ? -7.938 -11.626 0.007 1.00 75.06 90 ALA A O 1
ATOM 756 N N . ASP A 1 91 ? -5.704 -11.753 -0.176 1.00 68.38 91 ASP A N 1
ATOM 757 C CA . ASP A 1 91 ? -5.655 -11.255 -1.545 1.00 68.38 91 ASP A CA 1
ATOM 758 C C . ASP A 1 91 ? -5.878 -12.416 -2.516 1.00 68.38 91 ASP A C 1
ATOM 760 O O . ASP A 1 91 ? -4.963 -13.209 -2.760 1.00 68.38 91 ASP A O 1
ATOM 764 N N . TYR A 1 92 ? -7.108 -12.534 -3.013 1.00 63.78 92 TYR A N 1
ATOM 765 C CA . TYR A 1 92 ? -7.512 -13.584 -3.949 1.00 63.78 92 TYR A CA 1
ATOM 766 C C . TYR A 1 92 ? -7.165 -13.255 -5.408 1.00 63.78 92 TYR A C 1
ATOM 768 O O . TYR A 1 92 ? -7.231 -14.144 -6.252 1.00 63.78 92 TYR A O 1
ATOM 776 N N . TYR A 1 93 ? -6.762 -12.017 -5.718 1.00 56.03 93 TYR A N 1
ATOM 777 C CA . TYR A 1 93 ? -6.471 -11.585 -7.086 1.00 56.03 93 TYR A CA 1
ATOM 778 C C . TYR A 1 93 ? -4.957 -11.503 -7.325 1.00 56.03 93 TYR A C 1
ATOM 780 O O . TYR A 1 93 ? -4.369 -10.434 -7.471 1.00 56.03 93 TYR A O 1
ATOM 788 N N . ARG A 1 94 ? -4.310 -12.674 -7.339 1.00 51.56 94 ARG A N 1
ATOM 789 C CA . ARG A 1 94 ? -2.900 -12.829 -7.724 1.00 51.56 94 ARG A CA 1
ATOM 790 C C . ARG A 1 94 ? -2.825 -13.311 -9.176 1.00 51.56 94 ARG A C 1
ATOM 792 O O . ARG A 1 94 ? -2.776 -14.516 -9.406 1.00 51.56 94 ARG A O 1
ATOM 799 N N . LEU A 1 95 ? -2.858 -12.382 -10.131 1.00 46.22 95 LEU A N 1
ATOM 800 C CA . LEU A 1 95 ? -2.588 -12.625 -11.558 1.00 46.22 95 LEU A CA 1
ATOM 801 C C . LEU A 1 95 ? -1.261 -11.976 -11.961 1.00 46.22 95 LEU A C 1
ATOM 803 O O . LEU A 1 95 ? -0.991 -10.846 -11.487 1.00 46.22 95 LEU A O 1
#

pLDDT: mean 85.87, std 8.0, range [46.22, 93.19]

Radius of gyration: 17.75 Å; chains: 1; bounding box: 43×25×50 Å

Foldseek 3Di:
DVVVVVVVVVVVVVCVVPVVVVVVLVVLQVVLQVLLCVLPVDGQDPQDDSLLSVLLVQADSVCSNVLSVCCNVVVDGSVRSNVPRPRTDDDPPDD

Sequence (95 aa):
MLLILFIIAIILFWYVRQFPLKAQDRVIRAEENLRYYSLTGKFLPRELRKSQIIALRFSGDEEFVELVDKAIKSNLTAKDIKAQVKNWRADYYRL

Secondary structure (DSSP, 8-state):
-HHHHHHHHHHHHHHHHHHHHHHHHHHHHHHHHHHHHHHHSSPPPTTS-HHHHHHHTTB-HHHHHHHHHHHHHTT--HHHHHHH-SSB-------